Protein AF-A0A8S3BPT1-F1 (afdb_monomer_lite)

Foldseek 3Di:
DFDDPPDDDTDDQWDWDDDVPDAIFIWGDDPPDDIDTHDGDDPPDDKDWDWDADPVPGIWIDINNHTDGD

pLDDT: mean 83.34, std 12.67, range [46.53, 94.56]

Structure (mmCIF, N/CA/C/O backbone):
data_AF-A0A8S3BPT1-F1
#
_entry.id   AF-A0A8S3BPT1-F1
#
loop_
_atom_site.group_PDB
_atom_site.id
_atom_site.type_symbol
_atom_site.label_atom_id
_atom_site.label_alt_id
_atom_site.label_comp_id
_atom_site.label_asym_id
_atom_site.label_entity_id
_atom_site.label_seq_id
_atom_site.pdbx_PDB_ins_code
_atom_site.Cartn_x
_atom_site.Cartn_y
_atom_site.Cartn_z
_atom_site.occupancy
_atom_site.B_iso_or_equiv
_atom_site.auth_seq_id
_atom_site.auth_comp_id
_atom_site.auth_asym_id
_atom_site.auth_atom_id
_atom_site.pdbx_PDB_model_num
ATOM 1 N N . MET A 1 1 ? 11.868 8.560 2.510 1.00 47.94 1 MET A N 1
ATOM 2 C CA . MET A 1 1 ? 12.702 7.913 1.472 1.00 47.94 1 MET A CA 1
ATOM 3 C C . MET A 1 1 ? 12.452 8.636 0.155 1.00 47.94 1 MET A C 1
ATOM 5 O O . MET A 1 1 ? 11.301 8.968 -0.093 1.00 47.94 1 MET A O 1
ATOM 9 N N . SER A 1 2 ? 13.510 8.987 -0.581 1.00 46.53 2 SER A N 1
ATOM 10 C CA . SER A 1 2 ? 13.480 9.795 -1.812 1.00 46.53 2 SER A CA 1
ATOM 11 C C . SER A 1 2 ? 14.223 9.019 -2.898 1.00 46.53 2 SER A C 1
ATOM 13 O O . SER A 1 2 ? 15.357 8.603 -2.665 1.00 46.53 2 SER A O 1
ATOM 15 N N . THR A 1 3 ? 13.597 8.795 -4.052 1.00 50.81 3 THR A N 1
ATOM 16 C CA . THR A 1 3 ? 14.244 8.210 -5.233 1.00 50.81 3 THR A CA 1
ATOM 17 C C . THR A 1 3 ? 14.425 9.300 -6.274 1.00 50.81 3 THR A C 1
ATOM 19 O O . THR A 1 3 ? 13.566 9.496 -7.134 1.00 50.81 3 THR A O 1
ATOM 22 N N . THR A 1 4 ? 15.535 10.026 -6.216 1.00 49.72 4 THR A N 1
ATOM 23 C CA . THR A 1 4 ? 15.967 10.835 -7.354 1.00 49.72 4 THR A CA 1
ATOM 24 C C . THR A 1 4 ? 16.878 9.988 -8.236 1.00 49.72 4 THR A C 1
ATOM 26 O O . THR A 1 4 ? 18.023 9.704 -7.897 1.00 49.72 4 THR A O 1
ATOM 29 N N . TYR A 1 5 ? 16.366 9.574 -9.395 1.00 49.62 5 TYR A N 1
ATOM 30 C CA . TYR A 1 5 ? 17.209 9.200 -10.526 1.00 49.62 5 TYR A CA 1
ATOM 31 C C . TYR A 1 5 ? 17.490 10.493 -11.300 1.00 49.62 5 TYR A C 1
ATOM 33 O O . TYR A 1 5 ? 16.604 11.003 -11.972 1.00 49.62 5 TYR A O 1
ATOM 41 N N . ASN A 1 6 ? 18.690 11.057 -11.124 1.00 49.41 6 ASN A N 1
ATOM 42 C CA . ASN A 1 6 ? 19.240 12.183 -11.895 1.00 49.41 6 ASN A CA 1
ATOM 43 C C . ASN A 1 6 ? 18.342 13.439 -12.030 1.00 49.41 6 ASN A C 1
ATOM 45 O O . ASN A 1 6 ? 17.602 13.602 -12.994 1.00 49.41 6 ASN A O 1
ATOM 49 N N . GLY A 1 7 ? 18.469 14.388 -11.093 1.00 58.09 7 GLY A N 1
ATOM 50 C CA . GLY A 1 7 ? 18.032 15.781 -11.302 1.00 58.09 7 GLY A CA 1
ATOM 51 C C . GLY A 1 7 ? 16.544 16.108 -11.093 1.00 58.09 7 GLY A C 1
ATOM 52 O O . GLY A 1 7 ? 16.157 17.254 -11.300 1.00 58.09 7 GLY A O 1
ATOM 53 N N . GLY A 1 8 ? 15.713 15.152 -10.666 1.00 64.00 8 GLY A N 1
ATOM 54 C CA . GLY A 1 8 ? 14.304 15.393 -10.315 1.00 64.00 8 GLY A CA 1
ATOM 55 C C . GLY A 1 8 ? 14.102 16.044 -8.937 1.00 64.00 8 GLY A C 1
ATOM 56 O O . GLY A 1 8 ? 14.947 15.926 -8.048 1.00 64.00 8 GLY A O 1
ATOM 57 N N . SER A 1 9 ? 12.961 16.712 -8.740 1.00 68.69 9 SER A N 1
ATOM 58 C CA . SER A 1 9 ? 12.521 17.215 -7.433 1.00 68.69 9 SER A CA 1
ATOM 59 C C . SER A 1 9 ? 12.322 16.063 -6.441 1.00 68.69 9 SER A C 1
ATOM 61 O O . SER A 1 9 ? 11.813 15.004 -6.797 1.00 68.69 9 SER A O 1
ATOM 63 N N . CYS A 1 10 ? 12.708 16.262 -5.179 1.00 70.75 10 CYS A N 1
ATOM 64 C CA . CYS A 1 10 ? 12.396 15.312 -4.113 1.00 70.75 10 CYS A CA 1
ATOM 65 C C . CYS A 1 10 ? 10.882 15.303 -3.862 1.00 70.75 10 CYS A C 1
ATOM 67 O O . CYS A 1 10 ? 10.295 16.350 -3.594 1.00 70.75 10 CYS A O 1
ATOM 69 N N . PHE A 1 11 ? 10.262 14.127 -3.891 1.00 73.69 11 PHE A N 1
ATOM 70 C CA . PHE A 1 11 ? 8.863 13.931 -3.509 1.00 73.69 11 PHE A CA 1
ATOM 71 C C . PHE A 1 11 ? 8.768 12.864 -2.416 1.00 73.69 11 PHE A C 1
ATOM 73 O O . PHE A 1 11 ? 9.624 11.983 -2.290 1.00 73.69 11 PHE A O 1
ATOM 80 N N . ASN A 1 12 ? 7.724 12.963 -1.593 1.00 78.50 12 ASN A N 1
ATOM 81 C CA . ASN A 1 12 ? 7.439 11.951 -0.586 1.00 78.50 12 ASN A CA 1
ATOM 82 C C . ASN A 1 12 ? 6.900 10.703 -1.275 1.00 78.50 12 ASN A C 1
ATOM 84 O O . ASN A 1 12 ? 5.867 10.749 -1.934 1.00 78.50 12 ASN A O 1
ATOM 88 N N . MET A 1 13 ? 7.606 9.591 -1.105 1.00 82.56 13 MET A N 1
ATOM 89 C CA . MET A 1 13 ? 7.225 8.330 -1.738 1.00 82.56 13 MET A CA 1
ATOM 90 C C . MET A 1 13 ? 6.159 7.566 -0.962 1.00 82.56 13 MET A C 1
ATOM 92 O O . MET A 1 13 ? 5.427 6.775 -1.541 1.00 82.56 13 MET A O 1
ATOM 96 N N . LEU A 1 14 ? 6.099 7.785 0.350 1.00 88.44 14 LEU A N 1
ATOM 97 C CA . LEU A 1 14 ? 5.100 7.233 1.249 1.00 88.44 14 LEU A CA 1
ATOM 98 C C . LEU A 1 14 ? 4.708 8.327 2.236 1.00 88.44 14 LEU A C 1
ATOM 100 O O . LEU A 1 14 ? 5.578 9.010 2.783 1.00 88.44 14 LEU A O 1
ATOM 104 N N . GLY A 1 15 ? 3.415 8.482 2.475 1.00 89.38 15 GLY A N 1
ATOM 105 C CA . GLY A 1 15 ? 2.900 9.464 3.412 1.00 89.38 15 GLY A CA 1
ATOM 106 C C . GLY A 1 15 ? 1.454 9.208 3.800 1.00 89.38 15 GLY A C 1
ATOM 107 O O . GLY A 1 15 ? 0.876 8.165 3.495 1.00 89.38 15 GLY A O 1
ATOM 108 N N . ILE A 1 16 ? 0.886 10.193 4.489 1.00 90.88 16 ILE A N 1
ATOM 109 C CA . ILE A 1 16 ? -0.527 10.244 4.846 1.00 90.88 16 ILE A CA 1
ATOM 110 C C . ILE A 1 16 ? -1.134 11.445 4.132 1.00 90.88 16 ILE A C 1
ATOM 112 O O . ILE A 1 16 ? -0.584 12.544 4.194 1.00 90.88 16 ILE A O 1
ATOM 116 N N . PHE A 1 17 ? -2.270 11.239 3.478 1.00 89.75 17 PHE A N 1
ATOM 117 C CA . PHE A 1 17 ? -3.023 12.292 2.804 1.00 89.75 17 PHE A CA 1
ATOM 118 C C . PHE A 1 17 ? -4.489 12.250 3.230 1.00 89.75 17 PHE A C 1
ATOM 120 O O . PHE A 1 17 ? -5.049 11.173 3.414 1.00 89.75 17 PHE A O 1
ATOM 127 N N . ALA A 1 18 ? -5.120 13.414 3.363 1.00 90.62 18 ALA A N 1
ATOM 128 C CA . ALA A 1 18 ? -6.543 13.534 3.648 1.00 90.62 18 ALA A CA 1
ATOM 129 C C . ALA A 1 18 ? -7.129 14.708 2.861 1.00 90.62 18 ALA A C 1
ATOM 131 O O . ALA A 1 18 ? -6.568 15.804 2.872 1.00 90.62 18 ALA A O 1
ATOM 132 N N . TYR A 1 19 ? -8.285 14.501 2.233 1.00 84.38 19 TYR A N 1
ATOM 133 C CA . TYR A 1 19 ? -9.140 15.618 1.836 1.00 84.38 19 TYR A CA 1
ATOM 134 C C . TYR A 1 19 ? -9.827 16.194 3.079 1.00 84.38 19 TYR A C 1
ATOM 136 O O . TYR A 1 19 ? -10.109 15.464 4.031 1.00 84.38 19 TYR A O 1
ATOM 144 N N . THR A 1 20 ? -10.113 17.495 3.081 1.00 85.56 20 THR A N 1
ATOM 145 C CA . THR A 1 20 ? -10.813 18.154 4.191 1.00 85.56 20 THR A CA 1
ATOM 146 C C . THR A 1 20 ? -12.124 17.427 4.507 1.00 85.56 20 THR A C 1
ATOM 148 O O 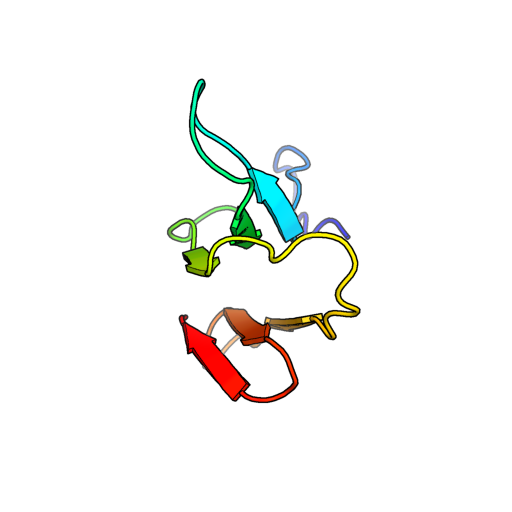. THR A 1 20 ? -12.969 17.267 3.633 1.00 85.56 20 THR A O 1
ATOM 151 N N . GLY A 1 21 ? -12.281 16.980 5.757 1.00 81.50 21 GLY A N 1
ATOM 152 C CA . GLY A 1 21 ? -13.462 16.240 6.219 1.00 81.50 21 GLY A CA 1
ATOM 153 C C . GLY A 1 21 ? -13.373 14.712 6.109 1.00 81.50 21 GLY A C 1
ATOM 154 O O . GLY A 1 21 ? -14.254 14.037 6.633 1.00 81.50 21 GLY A O 1
ATOM 155 N N . ASN A 1 22 ? -12.313 14.160 5.508 1.00 84.44 22 ASN A N 1
ATOM 156 C CA . ASN A 1 22 ? -12.097 12.714 5.404 1.00 84.44 22 ASN A CA 1
ATOM 157 C C . ASN A 1 22 ? -11.019 12.215 6.376 1.00 84.44 22 ASN A C 1
ATOM 159 O O . ASN A 1 22 ? -10.119 12.953 6.781 1.00 84.44 22 ASN A O 1
ATOM 163 N N . ALA A 1 23 ? -11.089 10.925 6.717 1.00 88.31 23 ALA A N 1
ATOM 164 C CA . ALA A 1 23 ? -10.002 10.246 7.412 1.00 88.31 23 ALA A CA 1
ATOM 165 C C . ALA A 1 23 ? -8.738 10.225 6.537 1.00 88.31 23 ALA A C 1
ATOM 167 O O . ALA A 1 23 ? -8.823 10.087 5.314 1.00 88.31 23 ALA A O 1
ATOM 168 N N . GLY A 1 24 ? -7.566 10.338 7.167 1.00 91.62 24 GLY A N 1
ATOM 169 C CA . GLY A 1 24 ? -6.293 10.192 6.464 1.00 91.62 24 GLY A CA 1
ATOM 170 C C . GLY A 1 24 ? -6.162 8.811 5.832 1.00 91.62 24 GLY A C 1
ATOM 171 O O . GLY A 1 24 ? -6.668 7.832 6.368 1.00 91.62 24 GLY A O 1
ATOM 172 N N . GLN A 1 25 ? -5.487 8.736 4.695 1.00 91.62 25 GLN A N 1
ATOM 173 C CA . GLN A 1 25 ? -5.210 7.513 3.950 1.00 91.62 25 GLN A CA 1
ATOM 174 C C . GLN A 1 25 ? -3.707 7.387 3.738 1.00 91.62 25 GLN A C 1
ATOM 176 O O . GLN A 1 25 ? -3.004 8.391 3.595 1.00 91.62 25 GLN A O 1
ATOM 181 N N . TRP A 1 26 ? -3.216 6.151 3.689 1.00 91.31 26 TRP A N 1
ATOM 182 C CA . TRP A 1 26 ? -1.843 5.884 3.271 1.00 91.31 26 TRP A CA 1
ATOM 183 C C . TRP A 1 26 ? -1.688 6.215 1.797 1.00 91.31 26 TRP A C 1
ATOM 185 O O . TRP A 1 26 ? -2.518 5.809 0.994 1.00 91.31 26 TRP A O 1
ATOM 195 N N . VAL A 1 27 ? -0.644 6.940 1.425 1.00 90.69 27 VAL A N 1
ATOM 196 C CA . VAL A 1 27 ? -0.408 7.310 0.032 1.00 90.69 27 VAL A CA 1
ATOM 197 C C . VAL A 1 27 ? 0.997 6.935 -0.369 1.00 90.69 27 VAL A C 1
ATOM 199 O O . VAL A 1 27 ? 1.944 7.278 0.336 1.00 90.69 27 VAL A O 1
ATOM 202 N N . ALA A 1 28 ? 1.117 6.257 -1.507 1.00 90.19 28 ALA A N 1
ATOM 203 C CA . ALA A 1 28 ? 2.393 5.954 -2.130 1.00 90.19 28 ALA A CA 1
ATOM 204 C C . ALA A 1 28 ? 2.495 6.608 -3.510 1.00 90.19 28 ALA A C 1
ATOM 206 O O . ALA A 1 28 ? 1.545 6.560 -4.290 1.00 90.19 28 ALA A O 1
ATOM 207 N N . GLN A 1 29 ? 3.645 7.207 -3.815 1.00 85.50 29 GLN A N 1
ATOM 208 C CA . GLN A 1 29 ? 3.864 7.935 -5.064 1.00 85.50 29 GLN A CA 1
ATOM 209 C C . GLN A 1 29 ? 5.273 7.694 -5.621 1.00 85.50 29 GLN A C 1
ATOM 211 O O . GLN A 1 29 ? 6.269 7.739 -4.898 1.00 85.50 29 GLN A O 1
ATOM 216 N N . GLY A 1 30 ? 5.349 7.476 -6.935 1.00 79.19 30 GLY A N 1
ATOM 217 C CA . GLY A 1 30 ? 6.590 7.497 -7.712 1.00 79.19 30 GLY A CA 1
ATOM 218 C C . GLY A 1 30 ? 6.704 8.766 -8.566 1.00 79.19 30 GLY A C 1
ATOM 219 O O . GLY A 1 30 ? 5.699 9.395 -8.878 1.00 79.19 30 GLY A O 1
ATOM 220 N N . TYR A 1 31 ? 7.923 9.130 -8.983 1.00 74.38 31 TYR A N 1
ATOM 221 C CA . TYR A 1 31 ? 8.199 10.362 -9.753 1.00 74.38 31 TYR A CA 1
ATOM 222 C C . TYR A 1 31 ? 7.351 10.493 -11.025 1.00 74.38 31 TYR A C 1
ATOM 224 O O . TYR A 1 31 ? 6.856 11.565 -11.352 1.00 74.38 31 TYR A O 1
ATOM 232 N N . ALA A 1 32 ? 7.212 9.382 -11.746 1.00 76.75 32 ALA A N 1
ATOM 233 C CA . ALA A 1 32 ? 6.567 9.304 -13.052 1.00 76.75 32 ALA A CA 1
ATOM 234 C C . ALA A 1 32 ? 5.433 8.268 -13.065 1.00 76.75 32 ALA A C 1
ATOM 236 O O . ALA A 1 32 ? 5.103 7.722 -14.113 1.00 76.75 32 ALA A O 1
ATOM 237 N N . TRP A 1 33 ? 4.882 7.959 -11.890 1.00 78.50 33 TRP A N 1
ATOM 238 C CA . TRP A 1 33 ? 3.885 6.910 -11.731 1.00 78.50 33 TRP A CA 1
ATOM 239 C C . TRP A 1 33 ? 2.635 7.426 -11.011 1.00 78.50 33 TRP A C 1
ATOM 241 O O . TRP A 1 33 ? 2.733 8.401 -10.260 1.00 78.50 33 TRP A O 1
ATOM 251 N N . PRO A 1 34 ? 1.469 6.789 -11.221 1.00 85.44 34 PRO A N 1
ATOM 252 C CA . PRO A 1 34 ? 0.237 7.168 -10.543 1.00 85.44 34 PRO A CA 1
ATOM 253 C C . PRO A 1 34 ? 0.363 7.153 -9.016 1.00 85.44 34 PRO A C 1
ATOM 255 O O . PRO A 1 34 ? 1.085 6.364 -8.418 1.00 85.44 34 PRO A O 1
ATOM 258 N N . THR A 1 35 ? -0.388 8.005 -8.339 1.00 88.12 35 THR A N 1
ATOM 259 C CA . THR A 1 35 ? -0.458 7.940 -6.879 1.00 88.12 35 THR A CA 1
ATOM 260 C C . THR A 1 35 ? -1.366 6.781 -6.459 1.00 88.12 35 THR A C 1
ATOM 262 O O . THR A 1 35 ? -2.515 6.710 -6.895 1.00 88.12 35 THR A O 1
ATOM 265 N N . ILE A 1 36 ? -0.885 5.892 -5.586 1.00 90.88 36 ILE A N 1
ATOM 266 C CA . ILE A 1 36 ? -1.723 4.886 -4.922 1.00 90.88 36 ILE A CA 1
ATOM 267 C C . ILE A 1 36 ? -2.325 5.515 -3.671 1.00 90.88 36 ILE A C 1
ATOM 269 O O . ILE A 1 36 ? -1.597 5.913 -2.759 1.00 90.88 36 ILE A O 1
ATOM 273 N N . TYR A 1 37 ? -3.653 5.528 -3.605 1.00 89.81 37 TYR A N 1
ATOM 274 C CA . TYR A 1 37 ? -4.405 5.893 -2.410 1.00 89.81 37 TYR A CA 1
ATOM 275 C C . TYR A 1 37 ? -4.845 4.627 -1.681 1.00 89.81 37 TYR A C 1
ATOM 277 O O . TYR A 1 37 ? -5.638 3.847 -2.195 1.00 89.81 37 TYR A O 1
ATOM 285 N N . GLY A 1 38 ? -4.288 4.432 -0.494 1.00 87.69 38 GLY A N 1
ATOM 286 C CA . GLY A 1 38 ? -4.533 3.325 0.414 1.00 87.69 38 GLY A CA 1
ATOM 287 C C . GLY A 1 38 ? -5.882 3.391 1.127 1.00 87.69 38 GLY A C 1
ATOM 288 O O . GLY A 1 38 ? -6.671 4.331 0.988 1.00 87.69 38 GLY A O 1
ATOM 289 N N . SER A 1 39 ? -6.127 2.393 1.976 1.00 88.00 39 SER A N 1
ATOM 290 C CA . SER A 1 39 ? -7.299 2.387 2.848 1.00 88.00 39 SER A CA 1
ATOM 291 C C . SER A 1 39 ? -7.260 3.548 3.857 1.00 88.00 39 SER A C 1
ATOM 293 O O . SER A 1 39 ? -6.172 3.959 4.278 1.00 88.00 39 SER A O 1
ATOM 295 N N . PRO A 1 40 ? -8.431 4.041 4.302 1.00 90.00 40 PRO A N 1
ATOM 296 C CA . PRO A 1 40 ? -8.525 4.949 5.440 1.00 90.00 40 PRO A CA 1
ATOM 297 C C . PRO A 1 40 ? -7.800 4.410 6.674 1.00 90.00 40 PRO A C 1
ATOM 299 O O . PRO A 1 40 ? -7.873 3.222 6.992 1.00 90.00 40 PRO A O 1
ATOM 302 N N . ILE A 1 41 ? -7.098 5.300 7.365 1.00 91.06 41 ILE A N 1
ATOM 303 C CA . ILE A 1 41 ? -6.357 5.011 8.586 1.00 91.06 41 ILE A CA 1
ATOM 304 C C . ILE A 1 41 ? -7.355 4.850 9.725 1.00 91.06 41 ILE A C 1
ATOM 306 O O . ILE A 1 41 ? -8.112 5.765 10.054 1.00 91.06 41 ILE A O 1
ATOM 310 N N . THR A 1 42 ? -7.329 3.682 10.357 1.00 91.12 42 THR A N 1
ATOM 311 C CA . THR A 1 42 ? -8.081 3.434 11.583 1.00 91.12 42 THR A CA 1
ATOM 312 C C . THR A 1 42 ? -7.335 4.041 12.767 1.00 91.12 42 THR A C 1
ATOM 314 O O . THR A 1 42 ? -6.165 3.740 13.003 1.00 91.12 42 THR A O 1
ATOM 317 N N . LEU A 1 43 ? -8.008 4.914 13.519 1.00 90.25 43 LEU A N 1
ATOM 318 C CA . LEU A 1 43 ? -7.422 5.557 14.694 1.00 90.25 43 LEU A CA 1
ATOM 319 C C . LEU A 1 43 ? -7.048 4.520 15.762 1.00 90.25 43 LEU A C 1
ATOM 321 O O . LEU A 1 43 ? -7.696 3.481 15.894 1.00 90.25 43 LEU A O 1
ATOM 325 N N . ASN A 1 44 ? -5.999 4.820 16.532 1.00 93.00 44 ASN A N 1
ATOM 326 C CA . ASN A 1 44 ? -5.510 3.996 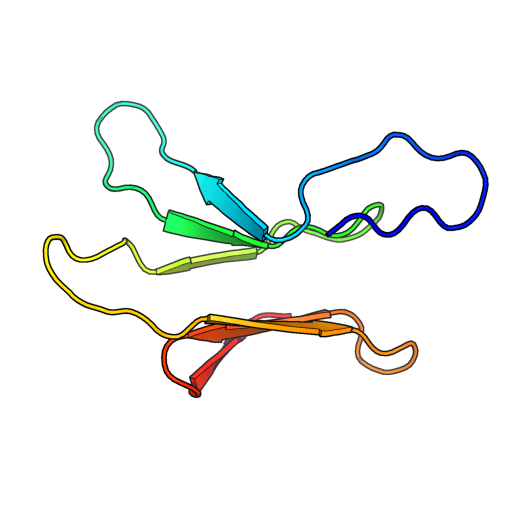17.647 1.00 93.00 44 ASN A CA 1
ATOM 327 C C . ASN A 1 44 ? -5.177 2.540 17.273 1.00 93.00 44 ASN A C 1
ATOM 329 O O . ASN A 1 44 ? -5.164 1.666 18.136 1.00 93.00 44 ASN A O 1
ATOM 333 N N . THR A 1 45 ? -4.905 2.275 15.993 1.00 93.38 45 THR A N 1
ATOM 334 C CA . THR A 1 45 ? -4.607 0.934 15.484 1.00 93.38 45 THR A CA 1
ATOM 335 C C . THR A 1 45 ? -3.225 0.928 14.846 1.00 93.38 45 THR A C 1
ATOM 337 O O . THR A 1 45 ? -2.938 1.724 13.950 1.00 93.38 45 THR A O 1
ATOM 340 N N . TRP A 1 46 ? -2.349 0.029 15.302 1.00 93.75 46 TRP A N 1
ATOM 341 C CA . TRP A 1 46 ? -1.034 -0.134 14.687 1.00 93.75 46 TRP A CA 1
ATOM 342 C C . TRP A 1 46 ? -1.188 -0.724 13.284 1.00 93.75 46 TRP A C 1
ATOM 344 O O . TRP A 1 46 ? -1.902 -1.705 13.092 1.00 93.75 46 TRP A O 1
ATOM 354 N N . THR A 1 47 ? -0.527 -0.111 12.305 1.00 92.12 47 THR A N 1
ATOM 355 C CA . THR A 1 47 ? -0.559 -0.553 10.909 1.00 92.12 47 THR A CA 1
ATOM 356 C C . THR A 1 47 ? 0.867 -0.769 10.429 1.00 92.12 47 THR A C 1
ATOM 358 O O . THR A 1 47 ? 1.682 0.152 10.480 1.00 92.12 47 THR A O 1
ATOM 361 N N . HIS A 1 48 ? 1.166 -1.972 9.939 1.00 92.94 48 HIS A N 1
ATOM 362 C CA . HIS A 1 48 ? 2.419 -2.233 9.241 1.00 92.94 48 HIS A CA 1
ATOM 363 C C . HIS A 1 48 ? 2.286 -1.800 7.786 1.00 92.94 48 HIS A C 1
ATOM 365 O O . HIS A 1 48 ? 1.312 -2.154 7.122 1.00 92.94 48 HIS A O 1
ATOM 371 N N . ILE A 1 49 ? 3.269 -1.072 7.271 1.00 91.88 49 ILE A N 1
ATOM 372 C CA . ILE A 1 49 ? 3.256 -0.606 5.887 1.00 91.88 49 ILE A CA 1
ATOM 373 C C . ILE A 1 49 ? 4.590 -0.948 5.269 1.00 91.88 49 ILE A C 1
ATOM 375 O O . ILE A 1 49 ? 5.639 -0.622 5.826 1.00 91.88 49 ILE A O 1
ATOM 379 N N . SER A 1 50 ? 4.541 -1.554 4.091 1.00 91.12 50 SER A N 1
ATOM 380 C CA . SER A 1 50 ? 5.717 -1.690 3.252 1.00 91.12 50 SER A CA 1
ATOM 381 C C . SER A 1 50 ? 5.424 -1.185 1.853 1.00 91.12 50 SER A C 1
ATOM 383 O O . SER A 1 50 ? 4.333 -1.330 1.304 1.00 91.12 50 SER A O 1
ATOM 385 N N . TRP A 1 51 ? 6.439 -0.557 1.287 1.00 88.19 51 TRP A N 1
ATOM 386 C CA . TRP A 1 51 ? 6.451 -0.104 -0.085 1.00 88.19 51 TRP A CA 1
ATOM 387 C C . TRP A 1 51 ? 7.736 -0.628 -0.703 1.00 88.19 51 TRP A C 1
ATOM 389 O O . TRP A 1 51 ? 8.813 -0.483 -0.119 1.00 88.19 51 TRP A O 1
ATOM 399 N N . THR A 1 52 ? 7.617 -1.291 -1.842 1.00 88.88 52 THR A N 1
ATOM 400 C CA . THR A 1 52 ? 8.756 -1.874 -2.553 1.00 88.88 52 THR A CA 1
ATOM 401 C C . THR A 1 52 ? 8.822 -1.305 -3.955 1.00 88.88 52 THR A C 1
ATOM 403 O O . THR A 1 52 ? 7.815 -0.834 -4.474 1.00 88.88 52 THR A O 1
ATOM 406 N N . PHE A 1 53 ? 10.004 -1.344 -4.565 1.00 85.38 53 PHE A N 1
ATOM 407 C CA . PHE A 1 53 ? 10.209 -0.950 -5.953 1.00 85.38 53 PHE A CA 1
ATOM 408 C C . PHE A 1 53 ? 11.124 -1.941 -6.653 1.00 85.38 53 PHE A C 1
ATOM 410 O O . PHE A 1 53 ? 12.139 -2.365 -6.099 1.00 85.38 53 PHE A O 1
ATOM 417 N N . SER A 1 54 ? 10.771 -2.277 -7.887 1.00 86.88 54 SER A N 1
ATOM 418 C CA . SER A 1 54 ? 11.607 -3.042 -8.800 1.00 86.88 54 SER A CA 1
ATOM 419 C C . SER A 1 54 ? 11.509 -2.462 -10.208 1.00 86.88 54 SER A C 1
ATOM 421 O O . SER A 1 54 ? 10.505 -1.853 -10.574 1.00 86.88 54 SER A O 1
ATOM 423 N N . LEU A 1 55 ? 12.548 -2.672 -11.016 1.00 82.31 55 LEU A N 1
ATOM 424 C CA . LEU A 1 55 ? 12.558 -2.213 -12.407 1.00 82.31 55 LEU A CA 1
ATOM 425 C C . LEU A 1 55 ? 11.558 -2.974 -13.292 1.00 82.31 55 LEU A C 1
ATOM 427 O O . LEU A 1 55 ? 11.109 -2.430 -14.292 1.00 82.31 55 LEU A O 1
ATOM 431 N N . THR A 1 56 ? 11.218 -4.213 -12.934 1.00 86.06 56 THR A N 1
ATOM 432 C CA . THR A 1 56 ? 10.277 -5.066 -13.676 1.00 86.06 56 THR A CA 1
ATOM 433 C C . THR A 1 56 ? 8.823 -4.803 -13.309 1.00 86.06 56 THR A C 1
ATOM 435 O O . THR A 1 56 ? 7.989 -4.692 -14.199 1.00 86.06 56 THR A O 1
ATOM 438 N N . ASP A 1 57 ? 8.524 -4.691 -12.015 1.00 81.12 57 ASP A N 1
ATOM 439 C CA . ASP A 1 57 ? 7.144 -4.636 -11.520 1.00 81.12 57 ASP A CA 1
ATOM 440 C C . ASP A 1 57 ? 6.706 -3.241 -11.054 1.00 81.12 57 ASP A C 1
ATOM 442 O O . ASP A 1 57 ? 5.595 -3.083 -10.556 1.00 81.12 57 ASP A O 1
ATOM 446 N N . GLY A 1 58 ? 7.576 -2.233 -11.154 1.00 83.31 58 GLY A N 1
ATOM 447 C CA . GLY A 1 58 ? 7.308 -0.915 -10.591 1.00 83.31 58 GLY A CA 1
ATOM 448 C C . GLY A 1 58 ? 7.270 -0.950 -9.063 1.00 83.31 58 GLY A C 1
ATOM 449 O O . GLY A 1 58 ? 7.996 -1.725 -8.427 1.00 83.31 58 GLY A O 1
ATOM 450 N N . TYR A 1 59 ? 6.458 -0.077 -8.467 1.00 87.38 59 TYR A N 1
ATOM 451 C CA . TYR A 1 59 ? 6.285 -0.017 -7.018 1.00 87.38 59 TYR A CA 1
ATOM 452 C C . TYR A 1 59 ? 5.022 -0.732 -6.567 1.00 87.38 59 TYR A C 1
ATOM 454 O O . TYR A 1 59 ? 4.014 -0.747 -7.257 1.00 87.38 59 TYR A O 1
ATOM 462 N N . ARG A 1 60 ? 5.072 -1.301 -5.366 1.00 89.69 60 ARG A N 1
ATOM 463 C CA . ARG A 1 60 ? 3.943 -2.003 -4.759 1.00 89.69 60 ARG A CA 1
ATOM 464 C C . ARG A 1 60 ? 3.745 -1.520 -3.337 1.00 89.69 60 ARG A C 1
ATOM 466 O O . ARG A 1 60 ? 4.712 -1.390 -2.586 1.00 89.69 60 ARG A O 1
ATOM 473 N N . LEU A 1 61 ? 2.491 -1.285 -2.970 1.00 91.44 61 LEU A N 1
ATOM 474 C CA . LEU A 1 61 ? 2.095 -0.947 -1.608 1.00 91.44 61 LEU A CA 1
ATOM 475 C C . LEU A 1 61 ? 1.50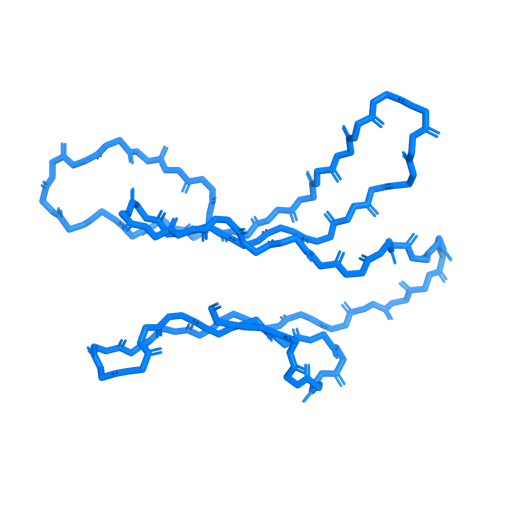0 -2.177 -0.923 1.00 91.44 61 LEU A C 1
ATOM 477 O O . LEU A 1 61 ? 0.634 -2.845 -1.488 1.00 91.44 61 LEU A O 1
ATOM 481 N N . TYR A 1 62 ? 1.920 -2.429 0.313 1.00 92.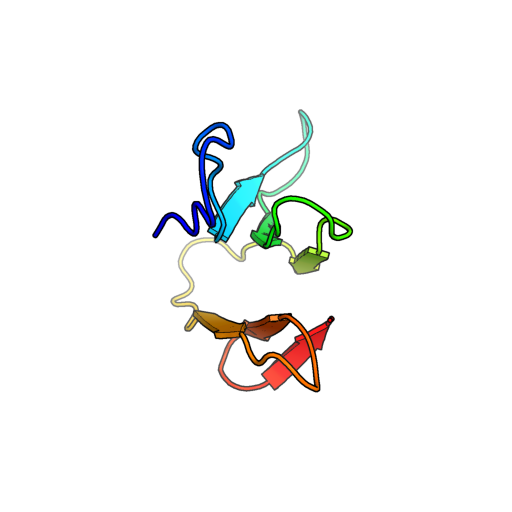75 62 TYR A N 1
ATOM 482 C CA . TYR A 1 62 ? 1.347 -3.446 1.182 1.00 92.75 62 TYR A CA 1
ATOM 483 C C . TYR A 1 62 ? 0.927 -2.823 2.512 1.00 92.75 62 TYR A C 1
ATOM 485 O O . TYR A 1 62 ? 1.675 -2.048 3.116 1.00 92.75 62 TYR A O 1
ATOM 493 N N . ILE A 1 63 ? -0.254 -3.206 2.991 1.00 92.88 63 ILE A N 1
ATOM 494 C CA . ILE A 1 63 ? -0.817 -2.766 4.271 1.00 92.88 63 ILE A CA 1
ATOM 495 C C . ILE A 1 63 ? -1.079 -4.016 5.110 1.00 92.88 63 ILE A C 1
ATOM 497 O O . ILE A 1 63 ? -1.752 -4.942 4.665 1.00 92.88 63 ILE A O 1
ATOM 501 N N . ASN A 1 64 ? -0.497 -4.078 6.308 1.00 94.56 64 ASN A N 1
ATOM 502 C CA . ASN A 1 64 ? -0.501 -5.255 7.183 1.00 94.56 64 ASN A CA 1
ATOM 503 C C . ASN A 1 64 ? -0.026 -6.540 6.477 1.00 94.56 64 ASN A C 1
ATOM 505 O O . ASN A 1 64 ? -0.519 -7.631 6.743 1.00 94.56 64 ASN A O 1
ATOM 509 N N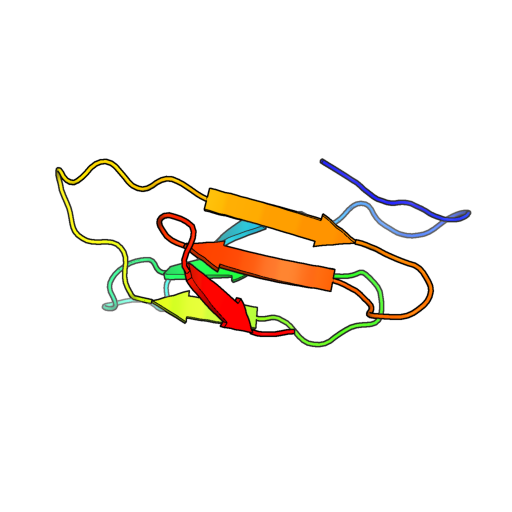 . GLY A 1 65 ? 0.936 -6.402 5.556 1.00 92.81 65 GLY A N 1
ATOM 510 C CA . GLY A 1 65 ? 1.483 -7.513 4.769 1.00 92.81 65 GLY A CA 1
ATOM 511 C C . GLY A 1 65 ? 0.616 -7.954 3.585 1.00 92.81 65 GLY A C 1
ATOM 512 O O . GLY A 1 65 ? 1.042 -8.812 2.817 1.00 92.81 65 GLY A O 1
ATOM 513 N N . VAL A 1 66 ? -0.563 -7.357 3.393 1.00 93.75 66 VAL A N 1
ATOM 514 C CA . VAL A 1 66 ? -1.454 -7.644 2.263 1.00 93.75 66 VAL A CA 1
ATOM 515 C C . VAL A 1 66 ? -1.156 -6.681 1.121 1.00 93.75 66 VAL A C 1
ATOM 517 O O . VAL A 1 66 ? -1.071 -5.473 1.340 1.00 93.75 66 VAL A O 1
ATOM 520 N N . TYR A 1 67 ? -0.999 -7.212 -0.095 1.00 92.31 67 TYR A N 1
ATOM 521 C CA . TYR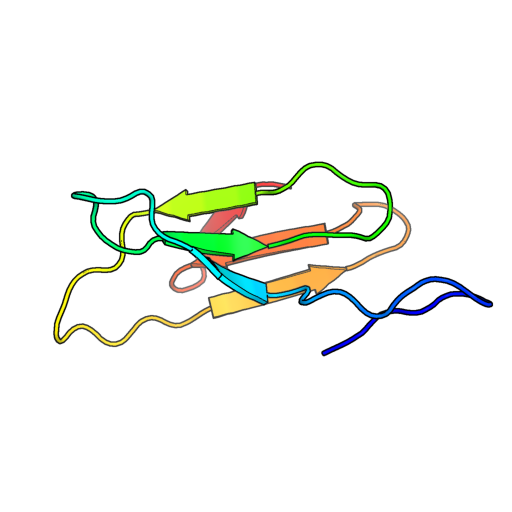 A 1 67 ? -0.848 -6.397 -1.301 1.00 92.31 67 TYR A CA 1
ATOM 522 C C . TYR A 1 67 ? -2.070 -5.497 -1.485 1.00 92.31 67 TYR A C 1
ATOM 524 O O . TYR A 1 67 ? -3.204 -5.971 -1.449 1.00 92.31 67 TYR A O 1
ATOM 532 N N . TYR A 1 68 ? -1.819 -4.208 -1.682 1.00 92.31 68 TYR A N 1
ATOM 533 C CA . TYR A 1 68 ? -2.859 -3.210 -1.865 1.00 92.31 68 TYR A CA 1
ATOM 534 C C . TYR A 1 68 ? -2.990 -2.807 -3.335 1.00 92.31 68 TYR A C 1
ATOM 536 O O . TYR A 1 68 ? -4.043 -3.012 -3.931 1.00 92.31 68 TYR A O 1
ATOM 544 N N . ALA A 1 69 ? -1.926 -2.242 -3.919 1.00 89.88 69 ALA A N 1
ATOM 545 C CA . ALA A 1 69 ? -1.910 -1.817 -5.319 1.00 89.88 69 ALA A CA 1
ATOM 546 C C . ALA A 1 69 ? -0.481 -1.618 -5.860 1.00 89.88 69 ALA A C 1
ATOM 548 O O . ALA A 1 69 ? 0.500 -1.674 -5.107 1.00 89.88 69 ALA A O 1
ATOM 549 N N . THR A 1 70 ? -0.403 -1.378 -7.173 1.00 88.38 70 THR A N 1
ATOM 550 C CA . THR A 1 70 ? 0.772 -0.995 -7.972 1.00 88.38 70 THR A CA 1
ATOM 551 C C . THR A 1 70 ? 0.437 0.187 -8.868 1.00 88.38 70 THR A C 1
ATOM 553 O O . THR A 1 70 ? -0.768 0.382 -9.144 1.00 88.38 70 THR A O 1
#

Organism: NCBI:txid392030

InterPro domains:
  IPR013320 Concanavalin A-like lectin/glucanase domain superfamily [SSF49899] (12-69)

Sequence (70 aa):
MSTTYNGGSCFNMLGIFAYTGNAGQWVAQGYAWPTIYGSPITLNTWTHISWTFSLTDGYRLYINGVYYAT

Secondary structure (DSSP, 8-state):
----SSSPPP--SEEEE--TTS--EEEE--TTSPPEEEEEPPTT----EEEEEETTTEEEEEETTEEEE-

Radius of gyration: 12.83 Å; chains: 1; bounding box: 33×26×31 Å